Protein AF-J9DY01-F1 (afdb_monomer_lite)

Secondary structure (DSSP, 8-state):
-HHHHHHHHHHHHHHHHHHHHHHHHHHHHHHHHHHHHHHHHHHHHHHHHHHHHHHHHHHHHHHTPPPGGG---PPPS-TTT--HHHHHHHHHHHHHHHHHHHHHHHHHHHHHHHHHHHHHHHHHHHHHHHHHHHHHHHHHHHHHT---TT--S--

Organism: Wuchereria bancrofti (NCBI:txid6293)

Foldseek 3Di:
DVVVVVVVVVVVVVVVVVVVVVVVVVVVVVVVVVVVVVVVVVVVVVVVVVVVVVVVVVVCVVVVHDPVVVLPQDDDPDPVPDDPVNVVVSVVVSVVVVVVVVVVVVVVVVVVVVVVVVVVVVVVVVVVVVVVVVVVVVVVVVVVPPPPPDPPDDD

Radius of gyration: 34.75 Å; chains: 1; bounding box: 62×20×118 Å

Sequence (155 aa):
MSQVLELNAFDRVLRGNQQKVLDISEEIKQLEEEKDRFLHTVDFISQQQAELEALVVDLEKALGLSDWTEMTPIGLPDPGVATHADMQRQAMLQLQLRIDAQLKQADDDITDIIEQVKELQRTAMGLMMRLNRRNRLRRSLDVNWMPCNGLMNKA

InterPro domains:
  IPR026010 Nucleoporin NSP1/NUP62 [PTHR12084] (3-124)

pLDDT: mean 87.15, std 13.93, range [39.53, 98.31]

Structure (mmCIF, N/CA/C/O backbone):
data_AF-J9DY01-F1
#
_entry.id   AF-J9DY01-F1
#
loop_
_atom_site.group_PDB
_atom_site.id
_atom_site.type_symbol
_atom_site.label_atom_id
_atom_site.label_alt_id
_atom_site.label_comp_id
_atom_site.label_asym_id
_atom_site.label_entity_id
_atom_site.label_seq_id
_atom_site.pdbx_PDB_ins_code
_atom_site.Cartn_x
_atom_site.Cartn_y
_atom_site.Cartn_z
_atom_site.occupancy
_atom_site.B_iso_or_equiv
_atom_site.auth_seq_id
_atom_site.auth_comp_id
_atom_site.auth_asym_id
_atom_site.auth_atom_id
_atom_site.pdbx_PDB_model_num
ATOM 1 N N . MET A 1 1 ? -34.610 -2.721 54.683 1.00 58.31 1 MET A N 1
ATOM 2 C CA . MET A 1 1 ? -33.897 -1.548 54.121 1.00 58.31 1 MET A CA 1
ATOM 3 C C . MET A 1 1 ? -32.634 -1.916 53.341 1.00 58.31 1 MET A C 1
ATOM 5 O O . MET A 1 1 ? -32.477 -1.347 52.272 1.00 58.31 1 MET A O 1
ATOM 9 N N . SER A 1 2 ? -31.774 -2.853 53.779 1.00 70.00 2 SER A N 1
ATOM 10 C CA . SER A 1 2 ? -30.526 -3.156 53.032 1.00 70.00 2 SER A CA 1
ATOM 11 C C . SER A 1 2 ? -30.769 -3.757 51.636 1.00 70.00 2 SER A C 1
ATOM 13 O O . SER A 1 2 ? -30.161 -3.317 50.670 1.00 70.00 2 SER A O 1
ATOM 15 N N . GLN A 1 3 ? -31.763 -4.636 51.491 1.00 70.12 3 GLN A N 1
ATOM 16 C CA . GLN A 1 3 ? -32.091 -5.283 50.212 1.00 70.12 3 GLN A CA 1
ATOM 17 C C . GLN A 1 3 ? -32.574 -4.306 49.117 1.00 70.12 3 GLN A C 1
ATOM 19 O O . GLN A 1 3 ? -32.348 -4.529 47.934 1.00 70.12 3 GLN A O 1
ATOM 24 N N . VAL A 1 4 ? -33.195 -3.184 49.503 1.00 79.19 4 VAL A N 1
ATOM 25 C CA . VAL A 1 4 ? -33.637 -2.124 48.572 1.00 79.19 4 VAL A CA 1
ATOM 26 C C . VAL A 1 4 ? -32.453 -1.274 48.096 1.00 79.19 4 VAL A C 1
ATOM 28 O O . VAL A 1 4 ? -32.430 -0.831 46.950 1.00 79.19 4 VAL A O 1
ATOM 31 N N . LEU A 1 5 ? -31.452 -1.067 48.959 1.00 80.38 5 LEU A N 1
ATOM 32 C CA . LEU A 1 5 ? -30.216 -0.364 48.606 1.00 80.38 5 LEU A CA 1
ATOM 33 C C . LEU A 1 5 ? -29.350 -1.204 47.659 1.00 80.38 5 LEU A C 1
ATOM 35 O O . LEU A 1 5 ? -28.819 -0.667 46.691 1.00 80.38 5 LEU A O 1
ATOM 39 N N . GLU A 1 6 ? -29.262 -2.513 47.898 1.00 80.00 6 GLU A N 1
ATOM 40 C CA . GLU A 1 6 ? -28.584 -3.457 47.002 1.00 80.00 6 GLU A CA 1
ATOM 41 C C . GLU A 1 6 ? -29.270 -3.526 45.633 1.00 80.00 6 GLU A C 1
ATOM 43 O O . GLU A 1 6 ? -28.600 -3.406 44.610 1.00 80.00 6 GLU A O 1
ATOM 48 N N . LEU A 1 7 ? -30.606 -3.610 45.597 1.00 86.44 7 LEU A N 1
ATOM 49 C CA . LEU A 1 7 ? -31.373 -3.563 44.348 1.00 86.44 7 LEU A CA 1
ATOM 50 C C . LEU A 1 7 ? -31.105 -2.267 43.563 1.00 86.44 7 LEU A C 1
ATOM 52 O O . LEU A 1 7 ? -30.877 -2.307 42.358 1.00 86.44 7 LEU A O 1
ATOM 56 N N . ASN A 1 8 ? -31.059 -1.117 44.245 1.00 87.56 8 ASN A N 1
ATOM 57 C CA . ASN A 1 8 ? -30.743 0.165 43.608 1.00 87.56 8 ASN A CA 1
ATOM 58 C C . ASN A 1 8 ? -29.303 0.207 43.064 1.00 87.56 8 ASN A C 1
ATOM 60 O O . ASN A 1 8 ? -29.053 0.784 42.005 1.00 87.56 8 ASN A O 1
ATOM 64 N N . ALA A 1 9 ? -28.354 -0.415 43.770 1.00 87.62 9 ALA A N 1
ATOM 65 C CA . ALA A 1 9 ? -26.976 -0.539 43.307 1.00 87.62 9 ALA A CA 1
ATOM 66 C C . ALA A 1 9 ? -26.885 -1.403 42.037 1.00 87.62 9 ALA A C 1
ATOM 68 O O . ALA A 1 9 ? -26.206 -1.008 41.086 1.00 87.62 9 ALA A O 1
ATOM 69 N N . PHE A 1 10 ? -27.616 -2.521 41.979 1.00 92.56 10 PHE A N 1
ATOM 70 C CA . PHE A 1 10 ? -27.712 -3.346 40.772 1.00 92.56 10 PHE A CA 1
ATOM 71 C C . PHE A 1 10 ? -28.344 -2.590 39.603 1.00 92.56 10 PHE A C 1
ATOM 73 O O . PHE A 1 10 ? -27.795 -2.619 38.504 1.00 92.56 10 PHE A O 1
ATOM 80 N N . ASP A 1 11 ? -29.420 -1.839 39.839 1.00 95.06 11 ASP A N 1
ATOM 81 C CA . ASP A 1 11 ? -30.077 -1.018 38.816 1.00 95.06 11 ASP A CA 1
ATOM 82 C C . ASP A 1 11 ? -29.132 0.020 38.195 1.00 95.06 11 ASP A C 1
ATOM 84 O O . ASP A 1 11 ? -29.143 0.235 36.980 1.00 95.06 11 ASP A O 1
ATOM 88 N N . ARG A 1 12 ? -28.282 0.662 39.007 1.00 91.88 12 ARG A N 1
ATOM 89 C CA . ARG A 1 12 ? -27.282 1.622 38.508 1.00 91.88 12 ARG A CA 1
ATOM 90 C C . ARG A 1 12 ? -26.246 0.949 37.615 1.00 91.88 12 ARG A C 1
ATOM 92 O O . ARG A 1 12 ? -25.911 1.489 36.562 1.00 91.88 12 ARG A O 1
ATOM 99 N N . VAL A 1 13 ? -25.753 -0.223 38.017 1.00 95.19 13 VAL A N 1
ATOM 100 C CA . VAL A 1 13 ? -24.796 -1.002 37.217 1.00 95.19 13 VAL A CA 1
ATOM 101 C C . VAL A 1 13 ? -25.447 -1.492 35.926 1.00 95.19 13 VAL A C 1
ATOM 103 O O . VAL A 1 13 ? -24.838 -1.386 34.865 1.00 95.19 13 VAL A O 1
ATOM 106 N N . LEU A 1 14 ? -26.693 -1.966 35.991 1.00 96.12 14 LEU A N 1
ATOM 107 C CA . LEU A 1 14 ? -27.436 -2.449 34.832 1.00 96.12 14 LEU A CA 1
ATOM 108 C C . LEU A 1 14 ? -27.646 -1.338 33.800 1.00 96.12 14 LEU A C 1
ATOM 110 O O . LEU A 1 14 ? -27.337 -1.545 32.631 1.00 96.12 14 LEU A O 1
ATOM 114 N N . ARG A 1 15 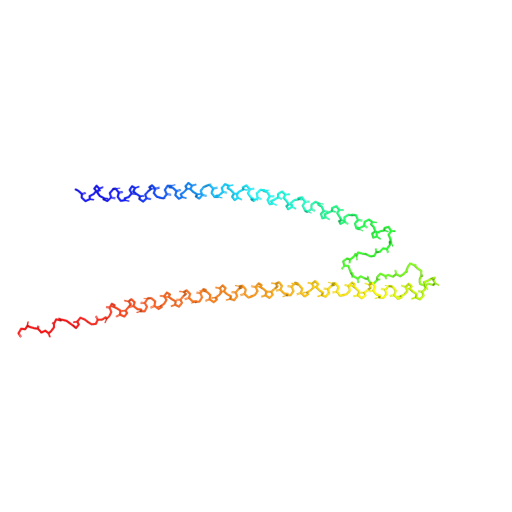? -28.076 -0.142 34.225 1.00 94.12 15 ARG A N 1
ATOM 115 C CA . ARG A 1 15 ? -28.201 1.018 33.323 1.00 94.12 15 ARG A CA 1
ATOM 116 C C . ARG A 1 15 ? -26.859 1.442 32.737 1.00 94.12 15 ARG A C 1
ATOM 118 O O . ARG A 1 15 ? -26.781 1.736 31.550 1.00 94.12 15 ARG A O 1
ATOM 125 N N . GLY A 1 16 ? -25.801 1.448 33.549 1.00 96.19 16 GLY A N 1
ATOM 126 C CA . GLY A 1 16 ? -24.453 1.766 33.075 1.00 96.19 16 GLY A CA 1
ATOM 127 C C . GLY A 1 16 ? -23.952 0.769 32.028 1.00 96.19 16 GLY A C 1
ATOM 128 O O . GLY A 1 16 ? -23.352 1.166 31.034 1.00 96.19 16 GLY A O 1
ATOM 129 N N . ASN A 1 17 ? -24.229 -0.520 32.216 1.00 96.69 17 ASN A N 1
ATOM 130 C CA . ASN A 1 17 ? -23.892 -1.552 31.241 1.00 96.69 17 ASN A CA 1
ATOM 131 C C . ASN A 1 17 ? -24.768 -1.461 29.992 1.00 96.69 17 ASN A C 1
ATOM 133 O O . ASN A 1 17 ? -24.253 -1.621 28.893 1.00 96.69 17 ASN A O 1
ATOM 137 N N . GLN A 1 18 ? -26.058 -1.159 30.143 1.00 97.00 18 GLN A N 1
ATOM 138 C CA . GLN A 1 18 ? -26.960 -0.938 29.017 1.00 97.00 18 GLN A CA 1
ATOM 139 C C . GLN A 1 18 ? -26.461 0.204 28.127 1.00 97.00 18 GLN A C 1
ATOM 141 O O . GLN A 1 18 ? -26.408 0.027 26.916 1.00 97.00 18 GLN A O 1
ATOM 146 N N . GLN A 1 19 ? -26.038 1.330 28.712 1.00 96.38 19 GLN A N 1
ATOM 147 C CA . GLN A 1 19 ? -25.474 2.435 27.935 1.00 96.38 19 GLN A CA 1
ATOM 148 C C . GLN A 1 19 ? -24.214 1.999 27.180 1.00 96.38 19 GLN A C 1
ATOM 150 O O . GLN A 1 19 ? -24.150 2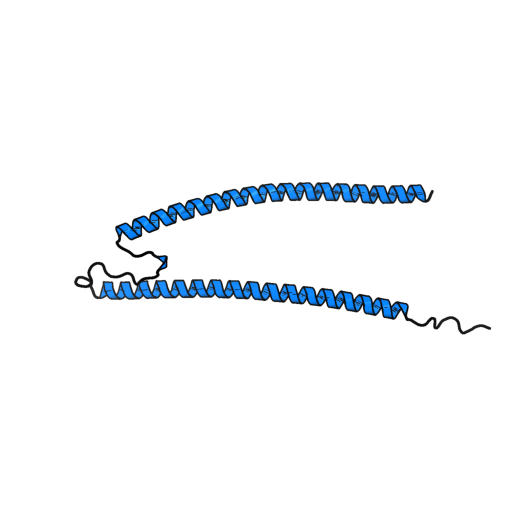.172 25.973 1.00 96.38 19 GLN A O 1
ATOM 155 N N . LYS A 1 20 ? -23.272 1.326 27.852 1.00 97.75 20 LYS A N 1
ATOM 156 C CA . LYS A 1 20 ? -22.057 0.811 27.197 1.00 97.75 20 LYS A CA 1
ATOM 157 C C . LYS A 1 20 ? -22.360 -0.145 26.045 1.00 97.75 20 LYS A C 1
ATOM 159 O O . LYS A 1 20 ? -21.651 -0.136 25.051 1.00 97.75 20 LYS A O 1
ATOM 164 N N . VAL A 1 21 ? -23.382 -0.993 26.180 1.00 97.56 21 VAL A N 1
ATOM 165 C CA . VAL A 1 21 ? -23.802 -1.907 25.105 1.00 97.56 21 VAL A CA 1
ATOM 166 C C . VAL A 1 21 ? -24.340 -1.126 23.907 1.00 97.56 21 VAL A C 1
ATOM 168 O O . VAL A 1 21 ? -24.060 -1.505 22.774 1.00 97.56 21 VAL A O 1
ATOM 171 N N . LEU A 1 22 ? -25.084 -0.043 24.144 1.00 97.44 22 LEU A N 1
ATOM 172 C CA . LEU A 1 22 ? -25.560 0.831 23.072 1.00 97.44 22 LEU A CA 1
ATOM 173 C C . LEU A 1 22 ? -24.398 1.556 22.388 1.00 97.44 22 LEU A C 1
ATOM 175 O O . LEU A 1 22 ? -24.328 1.518 21.164 1.00 97.44 22 LEU A O 1
ATOM 179 N N . ASP A 1 23 ? -23.468 2.117 23.163 1.00 97.69 23 ASP A N 1
ATOM 180 C CA . ASP A 1 23 ? -22.286 2.811 22.639 1.00 97.69 23 ASP A CA 1
ATOM 181 C C . ASP A 1 23 ? -21.442 1.862 21.765 1.00 97.69 23 ASP A C 1
ATOM 183 O O . ASP A 1 23 ? -21.160 2.154 20.606 1.00 97.69 23 ASP A O 1
ATOM 187 N N . ILE A 1 24 ? -21.141 0.656 22.267 1.00 97.94 24 ILE A N 1
ATOM 188 C CA . ILE A 1 24 ? -20.414 -0.379 21.511 1.00 97.94 24 ILE A CA 1
ATOM 189 C C . ILE A 1 24 ? -21.189 -0.791 20.253 1.00 97.94 24 ILE A C 1
ATOM 191 O O . ILE A 1 24 ? -20.592 -1.033 19.208 1.00 97.94 24 ILE A O 1
ATOM 195 N N . SER A 1 25 ? -22.519 -0.887 20.325 1.00 97.50 25 SER A N 1
ATOM 196 C CA . SER A 1 25 ? -23.329 -1.227 19.153 1.00 97.50 25 SER A CA 1
ATOM 197 C C . SER A 1 25 ? -23.274 -0.145 18.074 1.00 97.50 25 SER A C 1
ATOM 199 O O . SER A 1 25 ? -23.435 -0.478 16.901 1.00 97.50 25 SER A O 1
ATOM 201 N N . GLU A 1 26 ? -23.110 1.121 18.444 1.00 97.88 26 GLU A N 1
ATOM 202 C CA . GLU A 1 26 ? -22.944 2.220 17.495 1.00 97.88 26 GLU A CA 1
ATOM 203 C C . GLU A 1 26 ? -21.540 2.212 16.884 1.00 97.88 26 GLU A C 1
ATOM 205 O O . GLU A 1 26 ? -21.414 2.282 15.662 1.00 97.88 26 GLU A O 1
ATOM 210 N N . GLU A 1 27 ? -20.503 2.006 17.701 1.00 98.12 27 GLU A N 1
ATOM 211 C CA . GLU A 1 27 ? -19.123 1.836 17.229 1.00 98.12 27 GLU A CA 1
ATOM 212 C C . GLU A 1 27 ? -18.997 0.664 16.242 1.00 98.12 27 GLU A C 1
ATOM 214 O O . GLU A 1 27 ? -18.361 0.797 15.199 1.00 98.12 27 GLU A O 1
ATOM 219 N N . ILE A 1 28 ? -19.649 -0.473 16.518 1.00 98.19 28 ILE A N 1
ATOM 220 C CA . ILE A 1 28 ? -19.651 -1.630 15.609 1.00 98.19 28 ILE A CA 1
ATOM 221 C C . ILE A 1 28 ? -20.260 -1.265 14.255 1.00 98.19 28 ILE A C 1
ATOM 223 O O . ILE A 1 28 ? -19.681 -1.608 13.230 1.00 98.19 28 ILE A O 1
ATOM 227 N N . LYS A 1 29 ? -21.385 -0.542 14.230 1.00 97.88 29 LYS A N 1
ATOM 228 C CA . LYS A 1 29 ? -22.011 -0.123 12.966 1.00 97.88 29 LYS A CA 1
ATOM 229 C C . LYS A 1 29 ? -21.092 0.788 12.157 1.00 97.88 29 LYS A C 1
ATOM 231 O O . LYS A 1 29 ? -20.949 0.595 10.955 1.00 97.88 29 LYS A O 1
ATOM 236 N N . GLN A 1 30 ? -20.433 1.741 12.815 1.00 97.94 30 GLN A N 1
ATOM 237 C CA . GLN A 1 30 ? -19.470 2.628 12.157 1.00 97.94 30 GLN A CA 1
ATOM 238 C C . GLN A 1 30 ? -18.289 1.838 11.574 1.00 97.94 30 GLN A C 1
ATOM 240 O O . GLN A 1 30 ? -17.891 2.071 10.433 1.00 97.94 30 GLN A O 1
ATOM 245 N N . LEU A 1 31 ? -17.771 0.858 12.323 1.00 98.31 31 LEU A N 1
ATOM 246 C CA . LEU A 1 31 ? -16.702 -0.027 11.858 1.00 98.31 31 LEU A CA 1
ATOM 247 C C . LEU A 1 31 ? -17.145 -0.929 10.698 1.00 98.31 31 LEU A C 1
ATOM 249 O O . LEU A 1 31 ? -16.352 -1.192 9.797 1.00 98.31 31 LEU A O 1
ATOM 253 N N . GLU A 1 32 ? -18.391 -1.402 10.692 1.00 98.12 32 GLU A N 1
ATOM 254 C CA . GLU A 1 32 ? -18.950 -2.181 9.583 1.00 98.12 32 GLU A CA 1
ATOM 255 C C . GLU A 1 32 ? -19.031 -1.346 8.301 1.00 98.12 32 GLU A C 1
ATOM 257 O O . GLU A 1 32 ? -18.567 -1.797 7.251 1.00 98.12 32 GLU A O 1
ATOM 262 N N . GLU A 1 33 ? -19.525 -0.110 8.398 1.00 98.06 33 GLU A N 1
ATOM 263 C CA . GLU A 1 33 ? -19.564 0.832 7.277 1.00 98.06 33 GLU A CA 1
ATOM 264 C C . GLU A 1 33 ? -18.156 1.163 6.763 1.00 98.06 33 GLU A C 1
ATOM 266 O O . GLU A 1 33 ? -17.923 1.220 5.556 1.00 98.06 33 GLU A O 1
ATOM 271 N N . GLU A 1 34 ? -17.192 1.375 7.661 1.00 98.06 34 GLU A N 1
ATOM 272 C CA . GLU A 1 34 ? -15.784 1.580 7.306 1.00 98.06 34 GLU A CA 1
ATOM 273 C C . GLU A 1 34 ? -15.186 0.382 6.582 1.00 98.06 34 GLU A C 1
ATOM 275 O O . GLU A 1 34 ? -14.552 0.539 5.536 1.00 98.06 34 GLU A O 1
ATOM 280 N N . LYS A 1 35 ? -15.422 -0.820 7.107 1.00 97.62 35 LYS A N 1
ATOM 281 C CA . LYS A 1 35 ? -14.968 -2.070 6.505 1.00 97.62 35 LYS A CA 1
ATOM 282 C C . LYS A 1 35 ? -15.542 -2.231 5.096 1.00 97.62 35 LYS A C 1
ATOM 284 O O . LYS A 1 35 ? -14.788 -2.562 4.187 1.00 97.62 35 LYS A O 1
ATOM 289 N N . ASP A 1 36 ? -16.828 -1.953 4.886 1.00 98.00 36 ASP A N 1
ATOM 290 C CA . ASP A 1 36 ? -17.444 -2.023 3.553 1.00 98.00 36 ASP A CA 1
ATOM 291 C C . ASP A 1 36 ? -16.834 -0.991 2.584 1.00 98.00 36 ASP A C 1
ATOM 293 O O . ASP A 1 36 ? -16.524 -1.322 1.438 1.00 98.00 36 ASP A O 1
ATOM 297 N N . ARG A 1 37 ? -16.550 0.237 3.047 1.00 97.94 37 ARG A N 1
ATOM 298 C CA . ARG A 1 37 ? -15.824 1.238 2.238 1.00 97.94 37 ARG A CA 1
ATOM 299 C C . ARG A 1 37 ? -14.419 0.778 1.857 1.00 97.94 37 ARG A C 1
ATOM 301 O O . ARG A 1 37 ? -13.995 0.992 0.718 1.00 97.94 37 ARG A O 1
ATOM 308 N N . PHE A 1 38 ? -13.689 0.162 2.786 1.00 98.19 38 PHE A N 1
ATOM 309 C CA . PHE A 1 38 ? -12.364 -0.378 2.496 1.00 98.19 38 PHE A CA 1
ATOM 310 C C . PHE A 1 38 ? -12.428 -1.527 1.495 1.00 98.19 38 PHE A C 1
ATOM 312 O O . PHE A 1 38 ? -11.631 -1.523 0.563 1.00 98.19 38 PHE A O 1
ATOM 319 N N . LEU A 1 39 ? -13.392 -2.445 1.622 1.00 97.88 39 LEU A N 1
ATOM 320 C CA . LEU A 1 39 ? -13.580 -3.532 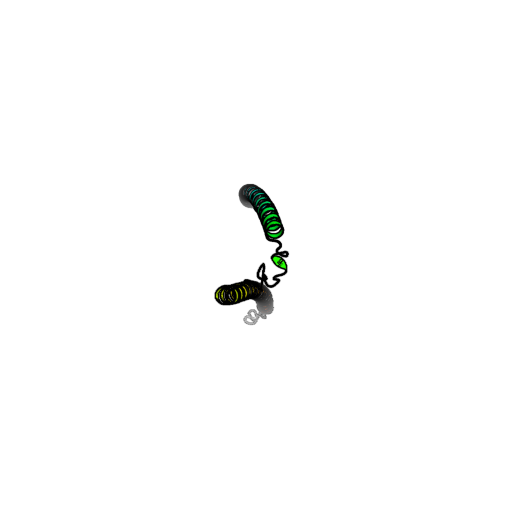0.654 1.00 97.88 39 LEU A CA 1
ATOM 321 C C . LEU A 1 39 ? -13.781 -2.989 -0.764 1.00 97.88 39 LEU A C 1
ATOM 323 O O . LEU A 1 39 ? -13.043 -3.365 -1.668 1.00 97.88 39 LEU A O 1
ATOM 327 N N . HIS A 1 40 ? -14.680 -2.018 -0.940 1.00 97.50 40 HIS A N 1
ATOM 328 C CA . HIS A 1 40 ? -14.890 -1.393 -2.247 1.00 97.50 40 HIS A CA 1
ATOM 329 C C . HIS A 1 40 ? -13.643 -0.688 -2.790 1.00 97.50 40 HIS A C 1
ATOM 331 O O . HIS A 1 40 ? -13.374 -0.738 -3.989 1.00 97.50 40 HIS A O 1
ATOM 337 N N . THR A 1 41 ? -12.878 -0.028 -1.920 1.00 97.75 41 THR A N 1
ATOM 338 C CA . THR A 1 41 ? -11.638 0.649 -2.325 1.00 97.75 41 THR A CA 1
ATOM 339 C C . THR A 1 41 ? -10.579 -0.359 -2.770 1.00 97.75 41 THR A C 1
ATOM 341 O O . THR A 1 41 ? -9.916 -0.138 -3.779 1.00 97.75 41 THR A O 1
ATOM 344 N N . VAL A 1 42 ? -10.430 -1.467 -2.041 1.00 98.12 42 VAL A N 1
ATOM 345 C CA . VAL A 1 42 ? -9.500 -2.545 -2.393 1.00 98.12 42 VAL A CA 1
ATOM 346 C C . VAL A 1 42 ? -9.898 -3.174 -3.725 1.00 98.12 42 VAL A C 1
ATOM 348 O O . VAL A 1 42 ? -9.049 -3.255 -4.606 1.00 98.12 42 VAL A O 1
ATOM 351 N N . ASP A 1 43 ? -11.175 -3.516 -3.915 1.00 98.12 43 ASP A N 1
ATOM 352 C CA . ASP A 1 43 ? -11.673 -4.089 -5.174 1.00 98.12 43 ASP A CA 1
ATOM 353 C C . ASP A 1 43 ? -11.386 -3.164 -6.366 1.00 98.12 43 ASP A C 1
ATOM 355 O O . ASP A 1 43 ? -10.914 -3.604 -7.416 1.00 98.12 43 ASP A O 1
ATOM 359 N N . PHE A 1 44 ? -11.615 -1.860 -6.188 1.00 97.94 44 PHE A N 1
ATOM 360 C CA . PHE A 1 44 ? -11.333 -0.854 -7.206 1.00 97.94 44 PHE A CA 1
ATOM 361 C C . PHE A 1 44 ? -9.839 -0.771 -7.546 1.00 97.94 44 PHE A C 1
ATOM 363 O O . PHE A 1 44 ? -9.475 -0.782 -8.722 1.00 97.94 44 PHE A O 1
ATOM 370 N N . ILE A 1 45 ? -8.964 -0.721 -6.536 1.00 98.25 45 ILE A N 1
ATOM 371 C CA . ILE A 1 45 ? -7.509 -0.687 -6.745 1.00 98.25 45 ILE A CA 1
ATOM 372 C C . ILE A 1 45 ? -7.036 -1.971 -7.433 1.00 98.25 45 ILE A C 1
ATOM 374 O O . ILE A 1 45 ? -6.239 -1.898 -8.366 1.00 98.25 45 ILE A O 1
ATOM 378 N N . SER A 1 46 ? -7.540 -3.137 -7.026 1.00 97.69 46 SER A N 1
ATOM 379 C CA . SER A 1 46 ? -7.199 -4.417 -7.651 1.00 97.69 46 SER A CA 1
ATOM 380 C C . SER A 1 46 ? -7.613 -4.468 -9.120 1.00 97.69 46 SER A C 1
ATOM 382 O O . SER A 1 46 ? -6.839 -4.935 -9.954 1.00 97.69 46 SER A O 1
ATOM 384 N N . GLN A 1 47 ? -8.791 -3.940 -9.465 1.00 98.25 47 GLN A N 1
ATOM 385 C CA . GLN A 1 47 ? -9.206 -3.832 -10.862 1.00 98.25 47 GLN A CA 1
ATOM 386 C C . GLN A 1 47 ? -8.269 -2.907 -11.656 1.00 98.25 47 GLN A C 1
ATOM 388 O O . GLN A 1 47 ? -7.820 -3.279 -12.739 1.00 98.25 47 GLN A O 1
ATOM 393 N N . GLN A 1 48 ? -7.922 -1.737 -11.111 1.00 98.25 48 GLN A N 1
ATOM 394 C CA . GLN A 1 48 ? -6.986 -0.817 -11.767 1.00 98.25 48 GLN A CA 1
ATOM 395 C C . GLN A 1 48 ? -5.599 -1.436 -11.968 1.00 98.25 48 GLN A C 1
ATOM 397 O O . GLN A 1 48 ? -4.978 -1.220 -13.006 1.00 98.25 48 GLN A O 1
ATOM 402 N N . GLN A 1 49 ? -5.111 -2.211 -10.997 1.00 97.44 49 GLN A N 1
ATOM 403 C CA . GLN A 1 49 ? -3.843 -2.932 -11.116 1.00 97.44 49 GLN A CA 1
ATOM 404 C C . GLN A 1 49 ? -3.885 -3.951 -12.256 1.00 97.44 49 GLN A C 1
ATOM 406 O O . GLN A 1 49 ? -2.970 -3.962 -13.074 1.00 97.44 49 GLN A O 1
ATOM 411 N N . ALA A 1 50 ? -4.961 -4.735 -12.365 1.00 97.25 50 ALA A N 1
ATOM 412 C CA . ALA A 1 50 ? -5.124 -5.707 -13.445 1.00 97.25 50 ALA A CA 1
ATOM 413 C C . ALA A 1 50 ? -5.202 -5.042 -14.831 1.00 97.25 50 ALA A C 1
ATOM 415 O O . ALA A 1 50 ? -4.618 -5.532 -15.797 1.00 97.25 50 ALA A O 1
ATOM 416 N N . GLU A 1 51 ? -5.898 -3.906 -14.939 1.00 97.81 51 GLU A N 1
ATOM 417 C CA . GLU A 1 51 ? -5.970 -3.131 -16.183 1.00 97.81 51 GLU A CA 1
ATOM 418 C C . GLU A 1 51 ? -4.600 -2.554 -16.576 1.00 97.81 51 GLU A C 1
ATOM 420 O O . GLU A 1 51 ? -4.206 -2.636 -17.740 1.00 97.81 51 GLU A O 1
ATOM 425 N N . LEU A 1 52 ? -3.845 -2.010 -15.614 1.00 97.06 52 LEU A N 1
ATOM 426 C CA . LEU A 1 52 ? -2.489 -1.508 -15.850 1.00 97.06 52 LEU A CA 1
ATOM 427 C C . LEU A 1 52 ? -1.522 -2.628 -16.242 1.00 97.06 52 LEU A C 1
ATOM 429 O O . LEU A 1 52 ? -0.730 -2.443 -17.162 1.00 97.06 52 LEU A O 1
ATOM 433 N N . GLU A 1 53 ? -1.598 -3.783 -15.587 1.00 95.31 53 GLU A N 1
ATOM 434 C CA . GLU A 1 53 ? -0.772 -4.948 -15.907 1.00 95.31 53 GLU A CA 1
ATOM 435 C C . GLU A 1 53 ? -1.042 -5.446 -17.331 1.00 95.31 53 GLU A C 1
ATOM 437 O O . GLU A 1 53 ? -0.103 -5.657 -18.096 1.00 95.31 53 GLU A O 1
ATOM 442 N N . ALA A 1 54 ? -2.313 -5.530 -17.739 1.00 96.00 54 ALA A N 1
ATOM 443 C CA . ALA A 1 54 ? -2.674 -5.888 -19.108 1.00 96.00 54 ALA A CA 1
ATOM 444 C C . ALA A 1 54 ? -2.083 -4.909 -20.141 1.00 96.00 54 ALA A C 1
ATOM 446 O O . ALA A 1 54 ? -1.522 -5.338 -21.150 1.00 96.00 54 ALA A O 1
ATOM 447 N N . LEU A 1 55 ? -2.150 -3.600 -19.869 1.00 96.31 55 LEU A N 1
ATOM 448 C CA . LEU A 1 55 ? -1.559 -2.578 -20.737 1.00 96.31 55 LEU A CA 1
ATOM 449 C C . LEU A 1 55 ? -0.030 -2.686 -20.814 1.00 96.31 55 LEU A C 1
ATOM 451 O O . LEU A 1 55 ? 0.533 -2.530 -21.898 1.00 96.31 55 LEU A O 1
ATOM 455 N N . VAL A 1 56 ? 0.645 -2.951 -19.692 1.00 93.88 56 VAL A N 1
ATOM 456 C CA . VAL A 1 56 ? 2.103 -3.153 -19.663 1.00 93.88 56 VAL A CA 1
ATOM 457 C C . VAL A 1 56 ? 2.486 -4.363 -20.512 1.00 93.88 56 VAL A C 1
ATOM 459 O O . VAL A 1 56 ? 3.332 -4.229 -21.393 1.00 93.88 56 VAL A O 1
ATOM 462 N N . VAL A 1 57 ? 1.799 -5.494 -20.339 1.00 94.19 57 VAL A N 1
ATOM 463 C CA . VAL A 1 57 ? 2.037 -6.719 -21.119 1.00 94.19 57 VAL A CA 1
ATOM 464 C C . VAL A 1 57 ? 1.845 -6.487 -22.623 1.00 94.19 57 VAL A C 1
ATOM 466 O O . VAL A 1 57 ? 2.603 -7.009 -23.446 1.00 94.19 57 VAL A O 1
ATOM 469 N N . ASP A 1 58 ? 0.844 -5.700 -23.017 1.00 95.12 58 ASP A N 1
ATOM 470 C CA . ASP A 1 58 ? 0.625 -5.362 -24.425 1.00 95.12 58 ASP A CA 1
ATOM 471 C C . ASP A 1 58 ? 1.748 -4.475 -24.991 1.00 95.12 58 ASP A C 1
ATOM 473 O O . ASP A 1 58 ? 2.194 -4.689 -26.124 1.00 95.12 58 ASP A O 1
ATOM 477 N N . LEU A 1 59 ? 2.256 -3.521 -24.203 1.00 92.44 59 LEU A N 1
ATOM 478 C CA . LEU A 1 59 ? 3.395 -2.679 -24.584 1.00 92.44 59 LEU A CA 1
ATOM 479 C C . LEU A 1 59 ? 4.693 -3.483 -24.703 1.00 92.44 59 LEU A C 1
ATOM 481 O O . LEU A 1 59 ? 5.445 -3.285 -25.658 1.00 92.44 59 LEU A O 1
ATOM 485 N N . GLU A 1 60 ? 4.946 -4.410 -23.781 1.00 90.31 60 GLU A N 1
ATOM 486 C CA . GLU A 1 60 ? 6.106 -5.304 -23.825 1.00 90.31 60 GLU A CA 1
ATOM 487 C C . GLU A 1 60 ? 6.116 -6.133 -25.104 1.00 90.31 60 GLU A C 1
ATOM 489 O O . GLU A 1 60 ? 7.116 -6.155 -25.823 1.00 90.31 60 GLU A O 1
ATOM 494 N N . LYS A 1 61 ? 4.973 -6.736 -25.454 1.00 90.25 61 LYS A N 1
ATOM 495 C CA . LYS A 1 61 ? 4.818 -7.492 -26.704 1.00 90.25 61 LYS A CA 1
ATOM 496 C C . LYS A 1 61 ? 5.026 -6.614 -27.932 1.00 90.25 61 LYS A C 1
ATOM 498 O O . LYS A 1 61 ? 5.705 -7.036 -28.866 1.00 90.25 61 LYS A O 1
ATOM 503 N N . ALA A 1 62 ? 4.460 -5.406 -27.944 1.00 91.06 62 ALA A N 1
ATOM 504 C CA . ALA A 1 62 ? 4.601 -4.475 -29.062 1.00 91.06 62 ALA A CA 1
ATOM 505 C C . ALA A 1 62 ? 6.057 -4.027 -29.276 1.00 91.06 62 ALA A C 1
ATOM 507 O O . ALA A 1 62 ? 6.463 -3.776 -30.411 1.00 91.06 62 ALA A O 1
ATOM 508 N N . LEU A 1 63 ? 6.840 -3.945 -28.197 1.00 85.88 63 LEU A N 1
ATOM 509 C CA . LEU A 1 63 ? 8.247 -3.539 -28.210 1.00 85.88 63 LEU A CA 1
ATOM 510 C C . LEU A 1 63 ? 9.232 -4.721 -28.251 1.00 85.88 63 LEU A C 1
ATOM 512 O O . LEU A 1 63 ? 10.435 -4.494 -28.365 1.00 85.88 63 LEU A O 1
ATOM 516 N N . GLY A 1 64 ? 8.748 -5.966 -28.180 1.00 85.44 64 GLY A N 1
ATOM 517 C CA . GLY A 1 64 ? 9.588 -7.167 -28.140 1.00 85.44 64 GLY A CA 1
ATOM 518 C C . GLY A 1 64 ? 10.441 -7.278 -26.872 1.00 85.44 64 GLY A C 1
ATOM 519 O O . GLY A 1 64 ? 11.543 -7.823 -26.925 1.00 85.44 64 GLY A O 1
ATOM 520 N N . LEU A 1 65 ? 9.962 -6.725 -25.756 1.00 83.88 65 LEU A N 1
ATOM 521 C CA . LEU A 1 65 ? 10.632 -6.771 -24.458 1.00 83.88 65 LEU A CA 1
ATOM 522 C C . LEU A 1 65 ? 10.270 -8.060 -23.704 1.00 83.88 65 LEU A C 1
ATOM 524 O O . LEU A 1 65 ? 9.226 -8.664 -23.955 1.00 83.88 65 LEU A O 1
ATOM 528 N N . SER A 1 66 ? 11.147 -8.488 -22.792 1.00 83.06 66 SER A N 1
ATOM 529 C CA . SER A 1 66 ? 10.793 -9.503 -21.793 1.00 83.06 66 SER A CA 1
ATOM 530 C C . SER A 1 66 ? 9.866 -8.901 -20.738 1.00 83.06 66 SER A C 1
ATOM 532 O O . SER A 1 66 ? 9.741 -7.680 -20.654 1.00 83.06 66 SER A O 1
ATOM 534 N N . ASP A 1 67 ? 9.302 -9.761 -19.893 1.00 82.75 67 ASP A N 1
ATOM 535 C CA . ASP A 1 67 ? 8.574 -9.344 -18.695 1.00 82.75 67 ASP A CA 1
ATOM 536 C C . ASP A 1 67 ? 9.446 -8.393 -17.854 1.00 82.75 67 ASP A C 1
ATOM 538 O O . ASP A 1 67 ? 10.617 -8.678 -17.558 1.00 82.75 67 ASP A O 1
ATOM 542 N N . TRP A 1 68 ? 8.888 -7.233 -17.510 1.00 76.81 68 TRP A N 1
ATOM 543 C CA . TRP A 1 68 ? 9.543 -6.191 -16.728 1.00 76.81 68 TRP A CA 1
ATOM 544 C C . TRP A 1 68 ? 10.003 -6.675 -15.347 1.00 76.81 68 TRP A C 1
ATOM 546 O O . TRP A 1 68 ? 10.962 -6.124 -14.798 1.00 76.81 68 TRP A O 1
ATOM 556 N N . THR A 1 69 ? 9.369 -7.709 -14.788 1.00 79.62 69 THR A N 1
ATOM 557 C CA . THR A 1 69 ? 9.724 -8.277 -13.479 1.00 79.62 69 THR A CA 1
ATOM 558 C C . THR A 1 69 ? 11.034 -9.064 -13.496 1.00 79.62 69 THR A C 1
ATOM 560 O O . THR A 1 69 ? 11.711 -9.161 -12.471 1.00 79.62 69 THR A O 1
ATOM 563 N N . GLU A 1 70 ? 11.454 -9.572 -14.656 1.00 80.12 70 GLU A N 1
ATOM 564 C CA . GLU A 1 70 ? 12.683 -10.361 -14.794 1.00 80.12 70 GLU A CA 1
ATOM 565 C C . GLU A 1 70 ? 13.955 -9.498 -14.735 1.00 80.12 70 GLU A C 1
ATOM 567 O O . GLU A 1 70 ? 15.065 -10.029 -14.651 1.00 80.12 70 GLU A O 1
ATOM 572 N N . MET A 1 71 ? 13.812 -8.164 -14.771 1.00 73.38 71 MET A N 1
ATOM 573 C CA . MET A 1 71 ? 14.915 -7.192 -14.732 1.00 73.38 71 MET A CA 1
ATOM 574 C C . MET A 1 71 ? 16.016 -7.511 -15.756 1.00 73.38 71 MET A C 1
ATOM 576 O O . MET A 1 71 ? 17.208 -7.265 -15.519 1.00 73.38 71 MET A O 1
ATOM 580 N N . THR A 1 72 ? 15.632 -8.077 -16.906 1.00 78.81 72 THR A N 1
ATOM 581 C CA . THR A 1 72 ? 16.599 -8.390 -17.953 1.00 78.81 72 THR A CA 1
ATOM 582 C C . THR A 1 72 ? 17.150 -7.088 -18.543 1.00 78.81 72 THR A C 1
ATOM 584 O O . THR A 1 72 ? 16.435 -6.085 -18.661 1.00 78.81 72 THR A O 1
ATOM 587 N N . PRO A 1 73 ? 18.447 -7.037 -18.893 1.00 72.88 73 PRO A N 1
ATOM 588 C CA . PRO A 1 73 ? 19.008 -5.850 -19.515 1.00 72.88 73 PRO A CA 1
ATOM 589 C C . PRO A 1 73 ? 18.297 -5.554 -20.842 1.00 72.88 73 PRO A C 1
ATOM 591 O O . PRO A 1 73 ? 18.431 -6.317 -21.796 1.00 72.88 73 PRO A O 1
ATOM 594 N N . ILE A 1 74 ? 17.597 -4.418 -20.922 1.00 74.56 74 ILE A N 1
ATOM 595 C CA . ILE A 1 74 ? 16.974 -3.959 -22.170 1.00 74.56 74 ILE A CA 1
ATOM 596 C C . ILE A 1 74 ? 18.076 -3.779 -23.216 1.00 74.56 74 ILE A C 1
ATOM 598 O O . ILE A 1 74 ? 18.988 -2.965 -23.029 1.00 74.56 74 ILE A O 1
ATOM 602 N N . GLY A 1 75 ? 18.013 -4.576 -24.283 1.00 72.06 75 GLY A N 1
ATOM 603 C CA . GLY A 1 75 ? 18.928 -4.525 -25.419 1.00 72.06 75 GLY A CA 1
ATOM 604 C C . GLY A 1 75 ? 18.584 -3.401 -26.398 1.00 72.06 75 GLY A C 1
ATOM 605 O O . GLY A 1 75 ? 17.463 -2.899 -26.428 1.00 72.06 75 GLY A O 1
ATOM 606 N N . LEU A 1 76 ? 19.558 -3.005 -27.219 1.00 72.94 76 LEU A N 1
ATOM 607 C CA . LEU A 1 76 ? 19.304 -2.113 -28.352 1.00 72.94 76 LEU A CA 1
ATOM 608 C C . LEU A 1 76 ? 18.640 -2.908 -29.493 1.00 72.94 76 LEU A C 1
ATOM 610 O O . LEU A 1 76 ? 19.078 -4.031 -29.748 1.00 72.94 76 LEU A O 1
ATOM 614 N N . PRO A 1 77 ? 17.649 -2.339 -30.209 1.00 69.31 77 PRO A N 1
ATOM 615 C CA . PRO A 1 77 ? 16.953 -3.027 -31.302 1.00 69.31 77 PRO A CA 1
ATOM 616 C C . PRO A 1 77 ? 17.883 -3.511 -32.425 1.00 69.31 77 PRO A C 1
ATOM 618 O O . PRO A 1 77 ? 17.668 -4.585 -32.976 1.00 69.31 77 PRO A O 1
ATOM 621 N N . ASP A 1 78 ? 18.931 -2.737 -32.738 1.00 75.25 78 ASP A N 1
ATOM 622 C CA . ASP A 1 78 ? 20.015 -3.130 -33.644 1.00 75.25 78 ASP A CA 1
ATOM 623 C C . ASP A 1 78 ? 21.368 -2.590 -33.129 1.00 75.25 78 ASP A C 1
ATOM 625 O O . ASP A 1 78 ? 21.682 -1.405 -33.302 1.00 75.25 78 ASP A O 1
ATOM 629 N N . PRO A 1 79 ? 22.195 -3.436 -32.486 1.00 68.38 79 PRO A N 1
ATOM 630 C CA . PRO A 1 79 ? 23.515 -3.040 -31.999 1.00 68.38 79 PRO A CA 1
ATOM 631 C C . PRO A 1 79 ? 24.468 -2.567 -33.106 1.00 68.38 79 PRO A C 1
ATOM 633 O O . PRO A 1 79 ? 25.412 -1.838 -32.810 1.00 68.38 79 PRO A O 1
ATOM 636 N N . GLY A 1 80 ? 24.244 -2.968 -34.364 1.00 75.88 80 GLY A N 1
ATOM 637 C CA . GLY A 1 80 ? 25.077 -2.589 -35.507 1.00 75.88 80 GLY A CA 1
ATOM 638 C C . GLY A 1 80 ? 24.848 -1.155 -35.992 1.00 75.88 80 GLY A C 1
ATOM 639 O O . GLY A 1 80 ? 25.713 -0.592 -36.661 1.00 75.88 80 GLY A O 1
ATOM 640 N N . VAL A 1 81 ? 23.711 -0.555 -35.630 1.00 79.75 81 VAL A N 1
ATOM 641 C CA . VAL A 1 81 ? 23.313 0.813 -36.016 1.00 79.75 81 VAL A CA 1
ATOM 642 C C . VAL A 1 81 ? 23.318 1.762 -34.808 1.00 79.75 81 VAL A C 1
ATOM 644 O O . VAL A 1 81 ? 23.164 2.975 -34.953 1.00 79.75 81 VAL A O 1
ATOM 647 N N . ALA A 1 82 ? 23.540 1.230 -33.605 1.00 85.31 82 ALA A N 1
ATOM 648 C CA . ALA A 1 82 ? 23.589 2.003 -32.375 1.00 85.31 82 ALA A CA 1
ATOM 649 C C . ALA A 1 82 ? 24.768 2.984 -32.352 1.00 85.31 82 ALA A C 1
ATOM 651 O O . ALA A 1 82 ? 25.925 2.622 -32.577 1.00 85.31 82 ALA A O 1
ATOM 652 N N . THR A 1 83 ? 24.484 4.240 -32.010 1.00 88.62 83 THR A N 1
ATOM 653 C CA . THR A 1 83 ? 25.536 5.236 -31.811 1.00 88.62 83 THR A CA 1
ATOM 654 C C . THR A 1 83 ? 26.187 5.075 -30.435 1.00 88.62 83 THR A C 1
ATOM 656 O O . THR A 1 83 ? 25.624 4.488 -29.509 1.00 88.62 83 THR A O 1
ATOM 659 N N . HIS A 1 84 ? 27.369 5.670 -30.252 1.00 87.56 84 HIS A N 1
ATOM 660 C CA . HIS A 1 84 ? 28.013 5.730 -28.936 1.00 87.56 84 HIS A CA 1
ATOM 661 C C . HIS A 1 84 ? 27.115 6.388 -27.870 1.00 87.56 84 HIS A C 1
ATOM 663 O O . HIS A 1 84 ? 27.106 5.963 -26.715 1.00 87.56 84 HIS A O 1
ATOM 669 N N . ALA A 1 85 ? 26.325 7.393 -28.263 1.00 89.44 85 ALA A N 1
ATOM 670 C CA . ALA A 1 85 ? 25.372 8.048 -27.372 1.00 89.44 85 ALA A CA 1
ATOM 671 C C . ALA A 1 85 ? 24.242 7.098 -26.935 1.00 89.44 85 ALA A C 1
ATOM 673 O O . ALA A 1 85 ? 23.808 7.162 -25.786 1.00 89.44 85 ALA A O 1
ATOM 674 N N . ASP A 1 86 ? 23.796 6.192 -27.810 1.00 87.75 86 ASP A N 1
ATOM 675 C CA . ASP A 1 86 ? 22.755 5.210 -27.481 1.00 87.75 86 ASP A CA 1
ATOM 676 C C . ASP A 1 86 ? 23.264 4.163 -26.488 1.00 87.75 86 ASP A C 1
ATOM 678 O O . ASP A 1 86 ? 22.573 3.853 -25.518 1.00 87.75 86 ASP A O 1
ATOM 682 N N . MET A 1 87 ? 24.507 3.703 -26.657 1.00 86.69 87 MET A N 1
ATOM 683 C CA . MET A 1 87 ? 25.163 2.805 -25.700 1.00 86.69 87 MET A CA 1
ATOM 684 C C . MET A 1 87 ? 25.332 3.452 -24.318 1.00 86.69 87 MET A C 1
ATOM 686 O O . MET A 1 87 ? 25.046 2.827 -23.297 1.00 86.69 87 MET A O 1
ATOM 690 N N . GLN A 1 88 ? 25.762 4.719 -24.265 1.00 89.62 88 GLN A N 1
ATOM 691 C CA . GLN A 1 88 ? 25.870 5.453 -22.999 1.00 89.62 88 GLN A CA 1
ATOM 692 C C . GLN A 1 88 ? 24.504 5.636 -22.330 1.00 89.62 88 GLN A C 1
ATOM 694 O O . GLN A 1 88 ? 24.375 5.432 -21.122 1.00 89.62 88 GLN A O 1
ATOM 699 N N . ARG A 1 89 ? 23.472 5.983 -23.111 1.00 89.81 89 ARG A N 1
ATOM 700 C CA . ARG A 1 89 ? 22.103 6.127 -22.603 1.00 89.81 89 ARG A CA 1
ATOM 701 C C . ARG A 1 89 ? 21.587 4.807 -22.030 1.00 89.81 89 ARG A C 1
ATOM 703 O O . ARG A 1 89 ? 21.046 4.809 -20.929 1.00 89.81 89 ARG A O 1
ATOM 710 N N . GLN A 1 90 ? 21.798 3.691 -22.728 1.00 86.94 90 GLN A N 1
ATOM 711 C CA . GLN A 1 90 ? 21.418 2.358 -22.256 1.00 86.94 90 GLN A CA 1
ATOM 712 C C . GLN A 1 90 ? 22.105 2.015 -20.927 1.00 86.94 90 GLN A C 1
ATOM 714 O O . GLN A 1 90 ? 21.436 1.594 -19.985 1.00 86.94 90 GLN A O 1
ATOM 719 N N . ALA A 1 91 ? 23.418 2.242 -20.819 1.00 88.31 91 ALA A N 1
ATOM 720 C CA . ALA A 1 91 ? 24.160 1.990 -19.586 1.00 88.31 91 ALA A CA 1
ATOM 721 C C . ALA A 1 91 ? 23.639 2.838 -18.413 1.00 88.31 91 ALA A C 1
ATOM 723 O O . ALA A 1 91 ? 23.507 2.337 -17.296 1.00 88.31 91 ALA A O 1
ATOM 724 N N . MET A 1 92 ? 23.298 4.106 -18.668 1.00 92.31 92 MET A N 1
ATOM 725 C CA . MET A 1 92 ? 22.744 4.990 -17.643 1.00 92.31 92 MET A CA 1
ATOM 726 C C . MET A 1 92 ? 21.352 4.543 -17.181 1.00 92.31 92 MET A C 1
ATOM 728 O O . MET A 1 92 ? 21.103 4.495 -15.979 1.00 92.31 92 MET A O 1
ATOM 732 N N . LEU A 1 93 ? 20.471 4.150 -18.106 1.00 89.56 93 LEU A N 1
ATOM 733 C CA . LEU A 1 93 ? 19.141 3.629 -17.770 1.00 89.56 93 LEU A CA 1
ATOM 734 C C . LEU A 1 93 ? 19.226 2.315 -16.978 1.00 89.56 93 LEU A C 1
ATOM 736 O O . LEU A 1 93 ? 18.513 2.141 -15.994 1.00 89.56 93 LEU A O 1
ATOM 740 N N . GLN A 1 94 ? 20.144 1.415 -17.341 1.00 88.00 94 GLN A N 1
ATOM 741 C CA . GLN A 1 94 ? 20.380 0.181 -16.582 1.00 88.00 94 GLN A CA 1
ATOM 742 C C . GLN A 1 94 ? 20.908 0.454 -15.170 1.00 88.00 94 GLN A C 1
ATOM 744 O O . GLN A 1 94 ? 20.513 -0.224 -14.222 1.00 88.00 94 GLN A O 1
ATOM 749 N N . LEU A 1 95 ? 21.793 1.441 -15.009 1.00 91.44 95 LEU A N 1
ATOM 750 C CA . LEU A 1 95 ? 22.255 1.860 -13.689 1.00 91.44 95 LEU A CA 1
ATOM 751 C C . LEU A 1 95 ? 21.100 2.423 -12.853 1.00 91.44 95 LEU A C 1
ATOM 753 O O . LEU A 1 95 ? 20.983 2.071 -11.683 1.00 91.44 95 LEU A O 1
ATOM 757 N N . GLN A 1 96 ? 20.239 3.246 -13.453 1.00 92.06 96 GLN A N 1
ATOM 758 C CA . GLN A 1 96 ? 19.073 3.805 -12.775 1.00 92.06 96 GLN A CA 1
ATOM 759 C C . GLN A 1 96 ? 18.130 2.703 -12.272 1.00 92.06 96 GLN A C 1
ATOM 761 O O . GLN A 1 96 ? 17.792 2.701 -11.093 1.00 92.06 96 GLN A O 1
ATOM 766 N N . LEU A 1 97 ? 17.808 1.707 -13.106 1.00 88.19 97 LEU A N 1
ATOM 767 C CA . LEU A 1 97 ? 16.989 0.557 -12.694 1.00 88.19 97 LEU A CA 1
ATOM 768 C C . LEU A 1 97 ? 17.593 -0.203 -11.505 1.00 88.19 97 LEU A C 1
ATOM 770 O O . LEU A 1 97 ? 16.873 -0.635 -10.606 1.00 88.19 97 LEU A O 1
ATOM 774 N N . ARG A 1 98 ? 18.922 -0.359 -11.472 1.00 89.88 98 ARG A N 1
ATOM 775 C CA . ARG A 1 98 ? 19.614 -1.006 -10.347 1.00 89.88 98 ARG A CA 1
ATOM 776 C C . ARG A 1 98 ? 19.531 -0.183 -9.067 1.00 89.88 98 ARG A C 1
ATOM 778 O O . ARG A 1 98 ? 19.334 -0.763 -8.004 1.00 89.88 98 ARG A O 1
ATOM 785 N N . ILE A 1 99 ? 19.698 1.135 -9.161 1.00 94.56 99 ILE A N 1
ATOM 786 C CA . ILE A 1 99 ? 19.578 2.035 -8.008 1.00 94.56 99 ILE A CA 1
ATOM 787 C C . ILE A 1 99 ? 18.148 1.990 -7.462 1.00 94.56 99 ILE A C 1
ATOM 789 O O . ILE A 1 99 ? 17.974 1.825 -6.258 1.00 94.56 99 ILE A O 1
ATOM 793 N N . ASP A 1 100 ? 17.137 2.046 -8.329 1.00 93.50 100 ASP A N 1
ATOM 794 C CA . ASP A 1 100 ? 15.731 1.971 -7.918 1.00 93.50 100 ASP A CA 1
ATOM 795 C C . ASP A 1 100 ? 15.417 0.642 -7.216 1.00 93.50 100 ASP A C 1
ATOM 797 O O . ASP A 1 100 ? 14.758 0.631 -6.176 1.00 93.50 100 ASP A O 1
ATOM 801 N N . ALA A 1 101 ? 15.935 -0.479 -7.729 1.00 90.62 101 ALA A N 1
ATOM 802 C CA . ALA A 1 101 ? 15.789 -1.783 -7.083 1.00 90.62 101 ALA A CA 1
ATOM 803 C C . ALA A 1 101 ? 16.465 -1.832 -5.700 1.00 90.62 101 ALA A C 1
ATOM 805 O O . ALA A 1 101 ? 15.887 -2.355 -4.751 1.00 90.62 101 ALA A O 1
ATOM 806 N N . GLN A 1 102 ? 17.663 -1.253 -5.563 1.00 95.81 102 GLN A N 1
ATOM 807 C CA . GLN A 1 102 ? 18.363 -1.168 -4.277 1.00 95.81 102 GLN A CA 1
ATOM 808 C C . GLN A 1 102 ? 17.623 -0.290 -3.265 1.00 95.81 102 GLN A C 1
ATOM 810 O O . GLN A 1 102 ? 17.579 -0.631 -2.087 1.00 95.81 102 GLN A O 1
ATOM 815 N N . LEU A 1 103 ? 17.038 0.825 -3.709 1.00 97.12 103 LEU A N 1
ATOM 816 C CA . LEU A 1 103 ? 16.252 1.704 -2.845 1.00 97.12 103 LEU A CA 1
ATOM 817 C C . LEU A 1 103 ? 14.974 1.021 -2.357 1.00 97.12 103 LEU A C 1
ATOM 819 O O . LEU A 1 103 ? 14.658 1.137 -1.178 1.00 97.12 103 LEU A O 1
ATOM 823 N N . LYS A 1 104 ? 14.278 0.280 -3.230 1.00 95.62 104 LYS A N 1
ATOM 824 C CA . LYS A 1 104 ? 13.111 -0.522 -2.832 1.00 95.62 104 LYS A CA 1
ATOM 825 C C . LYS A 1 104 ? 13.480 -1.587 -1.802 1.00 95.62 104 LYS A C 1
ATOM 827 O O . LYS A 1 104 ? 12.851 -1.645 -0.758 1.00 95.62 104 LYS A O 1
ATOM 832 N N . GLN A 1 105 ? 14.554 -2.343 -2.042 1.00 95.75 105 GLN A N 1
ATOM 833 C CA . GLN A 1 105 ? 15.034 -3.334 -1.075 1.00 95.75 105 GLN A CA 1
ATOM 834 C C . GLN A 1 105 ? 15.375 -2.695 0.278 1.00 95.75 105 GLN A C 1
ATOM 836 O O . GLN A 1 105 ? 15.044 -3.246 1.320 1.00 95.75 105 GLN A O 1
ATOM 841 N N . ALA A 1 106 ? 16.018 -1.525 0.278 1.00 97.56 106 ALA A N 1
ATOM 842 C CA . ALA A 1 106 ? 16.339 -0.823 1.516 1.00 97.56 106 ALA A CA 1
ATOM 843 C C . ALA A 1 106 ? 15.082 -0.348 2.271 1.00 97.56 106 ALA A C 1
ATOM 845 O O . ALA A 1 106 ? 15.088 -0.332 3.499 1.00 97.56 106 ALA A O 1
ATOM 846 N N . ASP A 1 107 ? 14.021 0.044 1.562 1.00 98.00 107 ASP A N 1
ATOM 847 C CA . ASP A 1 107 ? 12.733 0.415 2.162 1.00 98.00 107 ASP A CA 1
ATOM 848 C C . ASP A 1 107 ? 12.028 -0.797 2.797 1.00 98.00 107 ASP A C 1
ATOM 850 O O . ASP A 1 107 ? 11.562 -0.714 3.939 1.00 98.00 107 ASP A O 1
ATOM 854 N N . ASP A 1 108 ? 12.044 -1.944 2.110 1.00 97.31 108 ASP A N 1
ATOM 855 C CA . ASP A 1 108 ? 11.551 -3.220 2.642 1.00 97.31 108 ASP A CA 1
ATOM 856 C C . ASP A 1 108 ? 12.335 -3.618 3.907 1.00 97.31 108 ASP A C 1
ATOM 858 O O . ASP A 1 108 ? 11.745 -3.869 4.960 1.00 97.31 108 ASP A O 1
ATOM 862 N N . ASP A 1 109 ? 13.671 -3.554 3.857 1.00 98.06 109 ASP A N 1
ATOM 863 C CA . ASP A 1 109 ? 14.545 -3.850 4.998 1.00 98.06 109 ASP A CA 1
ATOM 864 C C . ASP A 1 109 ? 14.258 -2.918 6.198 1.00 98.06 109 ASP A C 1
ATOM 866 O O . ASP A 1 109 ? 14.249 -3.345 7.358 1.00 98.06 109 ASP A O 1
ATOM 870 N N . ILE A 1 110 ? 14.012 -1.625 5.951 1.00 98.12 110 ILE A N 1
ATOM 871 C CA . ILE A 1 110 ? 13.643 -0.656 6.997 1.00 98.12 110 ILE A CA 1
ATOM 872 C C . ILE A 1 110 ? 12.276 -1.000 7.595 1.00 98.12 110 ILE A C 1
ATOM 874 O O . ILE A 1 110 ? 12.103 -0.917 8.817 1.00 98.12 110 ILE A O 1
ATOM 878 N N . THR A 1 111 ? 11.315 -1.394 6.763 1.00 98.12 111 THR A N 1
ATOM 879 C CA . THR A 1 111 ? 9.978 -1.805 7.204 1.00 98.12 111 THR A CA 1
ATOM 880 C C . THR A 1 111 ? 10.054 -3.028 8.119 1.00 98.12 111 THR A C 1
ATOM 882 O O . THR A 1 111 ? 9.470 -3.013 9.211 1.00 98.12 111 THR A O 1
ATOM 885 N N . ASP A 1 112 ? 10.870 -4.017 7.759 1.00 98.00 112 ASP A N 1
ATOM 886 C CA . ASP A 1 112 ? 11.135 -5.201 8.579 1.00 98.00 112 ASP A CA 1
ATOM 887 C C . ASP A 1 112 ? 11.775 -4.837 9.926 1.00 98.00 112 ASP A C 1
ATOM 889 O O . ASP A 1 112 ? 11.368 -5.336 10.982 1.00 98.00 112 ASP A O 1
ATOM 893 N N . ILE A 1 113 ? 12.751 -3.921 9.934 1.00 98.12 113 ILE A N 1
ATOM 894 C CA . ILE A 1 113 ? 13.368 -3.426 11.175 1.00 98.12 113 ILE A CA 1
ATOM 895 C C . ILE A 1 113 ? 12.318 -2.754 12.069 1.00 98.12 113 ILE A C 1
ATOM 897 O O . ILE A 1 113 ? 12.299 -2.982 13.283 1.00 98.12 113 ILE A O 1
ATOM 901 N N . ILE A 1 114 ? 11.426 -1.940 11.497 1.00 97.75 114 ILE A N 1
ATOM 902 C CA . ILE A 1 114 ? 10.348 -1.285 12.248 1.00 97.75 114 ILE A CA 1
ATOM 903 C C . ILE A 1 114 ? 9.431 -2.331 12.893 1.00 97.75 114 ILE A C 1
ATOM 905 O O . ILE A 1 114 ? 9.054 -2.178 14.062 1.00 97.75 114 ILE A O 1
ATOM 909 N N . GLU A 1 115 ? 9.072 -3.392 12.173 1.00 97.31 115 GLU A N 1
ATOM 910 C CA . GLU A 1 115 ? 8.235 -4.462 12.713 1.00 97.31 115 GLU A CA 1
ATOM 911 C C . GLU A 1 115 ? 8.938 -5.232 13.842 1.00 97.31 115 GLU A C 1
ATOM 913 O O . GLU A 1 115 ? 8.356 -5.424 14.917 1.00 97.31 115 GLU A O 1
ATOM 918 N N . GLN A 1 116 ? 10.219 -5.567 13.670 1.00 97.50 116 GLN A N 1
ATOM 919 C CA . GLN A 1 116 ? 11.029 -6.202 14.714 1.00 97.50 116 GLN A CA 1
ATOM 920 C C . GLN A 1 116 ? 11.116 -5.335 15.981 1.00 97.50 116 GLN A C 1
ATOM 922 O O . GLN A 1 116 ? 10.958 -5.834 17.099 1.00 97.50 116 GLN A O 1
ATOM 927 N N . VAL A 1 117 ? 11.303 -4.018 15.835 1.00 97.50 117 VAL A N 1
ATOM 928 C CA . VAL A 1 117 ? 11.321 -3.077 16.967 1.00 97.50 117 VAL A CA 1
ATOM 929 C C . VAL A 1 117 ? 9.971 -3.047 17.686 1.00 97.50 117 VAL A C 1
ATOM 931 O O . VAL A 1 117 ? 9.934 -3.088 18.921 1.00 97.50 117 VAL A O 1
ATOM 934 N N . LYS A 1 118 ? 8.855 -3.022 16.947 1.00 96.19 118 LYS A N 1
ATOM 935 C CA . LYS A 1 118 ? 7.503 -3.084 17.531 1.00 96.19 118 LYS A CA 1
ATOM 936 C C . LYS A 1 118 ? 7.293 -4.382 18.311 1.00 96.19 118 LYS A C 1
ATOM 938 O O . LYS A 1 118 ? 6.716 -4.355 19.401 1.00 96.19 118 LYS A O 1
ATOM 943 N N . GLU A 1 119 ? 7.789 -5.508 17.809 1.00 96.19 119 GLU A N 1
ATOM 944 C CA . GLU A 1 119 ? 7.688 -6.795 18.501 1.00 96.19 119 GLU A CA 1
ATOM 945 C C . GLU A 1 119 ? 8.488 -6.834 19.807 1.00 96.19 119 GLU A C 1
ATOM 947 O O . GLU A 1 119 ? 7.981 -7.250 20.858 1.00 96.19 119 GLU A O 1
ATOM 952 N N . LEU A 1 120 ? 9.714 -6.309 19.786 1.00 96.19 120 LEU A N 1
ATOM 953 C CA . LEU A 1 120 ? 10.533 -6.172 20.987 1.00 96.19 120 LEU A CA 1
ATOM 954 C C . LEU A 1 120 ? 9.859 -5.272 22.031 1.00 96.19 120 LEU A C 1
ATOM 956 O O . LEU A 1 120 ? 9.833 -5.617 23.217 1.00 96.19 120 LEU A O 1
ATOM 960 N N . GLN A 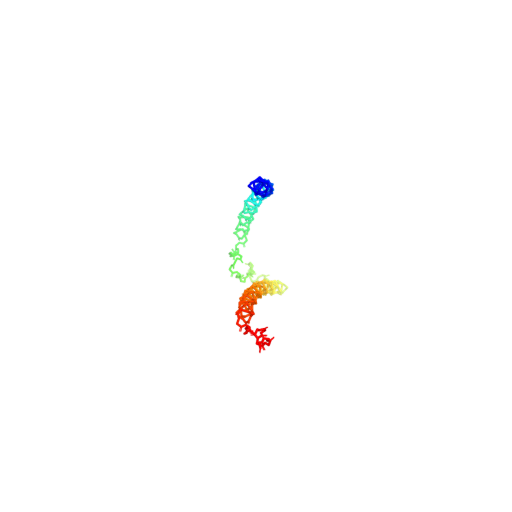1 121 ? 9.256 -4.156 21.611 1.00 95.19 121 GLN A N 1
ATOM 961 C CA . GLN A 1 121 ? 8.499 -3.271 22.501 1.00 95.19 121 GLN A CA 1
ATOM 962 C C . GLN A 1 121 ? 7.288 -3.977 23.127 1.00 95.19 121 GLN A C 1
ATOM 964 O O . GLN A 1 121 ? 7.091 -3.890 24.345 1.00 95.19 121 GLN A O 1
ATOM 969 N N . ARG A 1 122 ? 6.501 -4.720 22.334 1.00 94.69 122 ARG A N 1
ATOM 970 C CA . ARG A 1 122 ? 5.372 -5.529 22.832 1.00 94.69 122 ARG A CA 1
ATOM 971 C C . ARG A 1 122 ? 5.833 -6.549 23.872 1.00 94.69 122 ARG A C 1
ATOM 973 O O . ARG A 1 122 ? 5.246 -6.645 24.956 1.00 94.69 122 ARG A O 1
ATOM 980 N N . THR A 1 123 ? 6.930 -7.247 23.595 1.00 95.00 123 THR A N 1
ATOM 981 C CA . THR A 1 123 ? 7.517 -8.234 24.509 1.00 95.00 123 THR A CA 1
ATOM 982 C C . THR A 1 123 ? 8.007 -7.591 25.809 1.00 95.00 123 THR A C 1
ATOM 984 O O . THR A 1 123 ? 7.692 -8.082 26.900 1.00 95.00 123 THR A O 1
ATOM 987 N N . ALA A 1 124 ? 8.717 -6.462 25.723 1.00 93.31 124 ALA A N 1
ATOM 988 C CA . ALA A 1 124 ? 9.206 -5.718 26.881 1.00 93.31 124 ALA A CA 1
ATOM 989 C C . ALA A 1 124 ? 8.055 -5.228 27.775 1.00 93.31 124 ALA A C 1
ATOM 991 O O . ALA A 1 124 ? 8.092 -5.421 28.995 1.00 93.31 124 ALA A O 1
ATOM 992 N N . MET A 1 125 ? 6.991 -4.674 27.182 1.00 92.31 125 MET A N 1
ATOM 993 C CA . MET A 1 125 ? 5.778 -4.284 27.911 1.00 92.31 125 MET A CA 1
ATOM 994 C C . MET A 1 125 ? 5.118 -5.487 28.596 1.00 92.31 125 MET A C 1
ATOM 996 O O . MET A 1 125 ? 4.776 -5.421 29.781 1.00 92.31 125 MET A O 1
ATOM 1000 N N . GLY A 1 126 ? 5.001 -6.619 27.898 1.00 91.38 126 GLY A N 1
ATOM 1001 C CA . GLY A 1 126 ? 4.458 -7.853 28.463 1.00 91.38 126 GLY A CA 1
ATOM 1002 C C . GLY A 1 126 ? 5.282 -8.397 29.638 1.00 91.38 126 GLY A C 1
ATOM 1003 O O . GLY A 1 126 ? 4.721 -8.901 30.619 1.00 91.38 126 GLY A O 1
ATOM 1004 N N . LEU A 1 127 ? 6.612 -8.284 29.581 1.00 92.56 127 LEU A N 1
ATOM 1005 C CA . LEU A 1 127 ? 7.504 -8.665 30.678 1.00 92.56 127 LEU A CA 1
ATOM 1006 C C . LEU A 1 127 ? 7.356 -7.712 31.874 1.00 92.56 127 LEU A C 1
ATOM 1008 O O . LEU A 1 127 ? 7.234 -8.165 33.016 1.00 92.56 127 LEU A O 1
ATOM 1012 N N . MET A 1 128 ? 7.288 -6.403 31.613 1.00 89.19 128 MET A N 1
ATOM 1013 C CA . MET A 1 128 ? 7.087 -5.374 32.634 1.00 89.19 128 MET A CA 1
ATOM 1014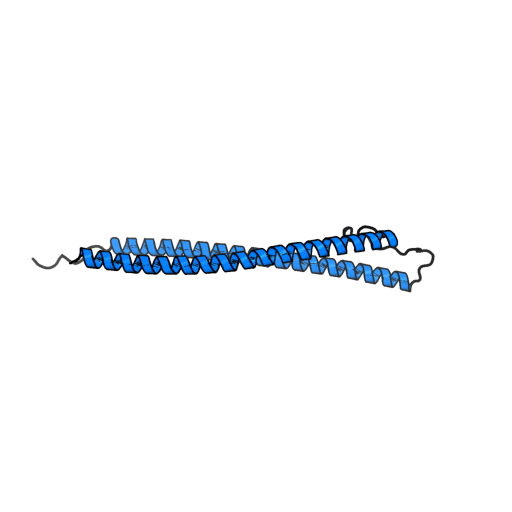 C C . MET A 1 128 ? 5.754 -5.568 33.370 1.00 89.19 128 MET A C 1
ATOM 1016 O O . MET A 1 128 ? 5.715 -5.523 34.602 1.00 89.19 128 MET A O 1
ATOM 1020 N N . MET A 1 129 ? 4.667 -5.876 32.653 1.00 89.25 129 MET A N 1
ATOM 1021 C CA . MET A 1 129 ? 3.375 -6.199 33.269 1.00 89.25 129 MET A CA 1
ATOM 1022 C C . MET A 1 129 ? 3.458 -7.433 34.177 1.00 89.25 129 MET A C 1
ATOM 1024 O O . MET A 1 129 ? 2.931 -7.414 35.295 1.00 89.25 129 MET A O 1
ATOM 1028 N N . ARG A 1 130 ? 4.141 -8.498 33.732 1.00 89.94 130 ARG A N 1
ATOM 1029 C CA . ARG A 1 130 ? 4.346 -9.724 34.523 1.00 89.94 130 ARG A CA 1
ATOM 1030 C C . ARG A 1 130 ? 5.156 -9.456 35.792 1.00 89.94 130 ARG A C 1
ATOM 1032 O O . ARG A 1 130 ? 4.757 -9.899 36.871 1.00 89.94 130 ARG A O 1
ATOM 1039 N N . LEU A 1 131 ? 6.240 -8.689 35.690 1.00 89.19 131 LEU A N 1
ATOM 1040 C CA . LEU A 1 131 ? 7.044 -8.259 36.839 1.00 89.19 131 LEU A CA 1
ATOM 1041 C C . LEU A 1 131 ? 6.223 -7.412 37.817 1.00 89.19 131 LEU A C 1
ATOM 1043 O O . LEU A 1 131 ? 6.272 -7.644 39.023 1.00 89.19 131 LEU A O 1
ATOM 1047 N N . ASN A 1 132 ? 5.406 -6.486 37.313 1.00 89.38 132 ASN A N 1
ATOM 1048 C CA . ASN A 1 132 ? 4.568 -5.634 38.152 1.00 89.38 132 ASN A CA 1
ATOM 1049 C C . ASN A 1 132 ? 3.473 -6.433 38.891 1.00 89.38 132 ASN A C 1
ATOM 1051 O O . ASN A 1 132 ? 3.193 -6.176 40.063 1.00 89.38 132 ASN A O 1
ATOM 1055 N N . ARG A 1 133 ? 2.873 -7.450 38.252 1.00 88.31 133 ARG A N 1
ATOM 1056 C CA . ARG A 1 133 ? 1.962 -8.390 38.938 1.00 88.31 133 ARG A CA 1
ATOM 1057 C C . ARG A 1 133 ? 2.688 -9.191 40.019 1.00 88.31 133 ARG A C 1
ATOM 1059 O O . ARG A 1 133 ? 2.194 -9.270 41.140 1.00 88.31 133 ARG A O 1
ATOM 1066 N N . ARG A 1 134 ? 3.874 -9.731 39.713 1.00 88.81 134 ARG A N 1
ATOM 1067 C CA . ARG A 1 134 ? 4.688 -10.498 40.671 1.00 88.81 134 ARG A CA 1
ATOM 1068 C C . ARG A 1 134 ? 5.081 -9.655 41.889 1.00 88.81 134 ARG A C 1
ATOM 1070 O O . ARG A 1 134 ? 4.939 -10.113 43.017 1.00 88.81 134 ARG A O 1
ATOM 1077 N N . ASN A 1 135 ? 5.503 -8.410 41.673 1.00 88.44 135 ASN A N 1
ATOM 1078 C CA . ASN A 1 135 ? 5.853 -7.484 42.751 1.00 88.44 135 ASN A CA 1
ATOM 1079 C C . ASN A 1 135 ? 4.644 -7.111 43.617 1.00 88.44 135 ASN A C 1
ATOM 1081 O O . ASN A 1 135 ? 4.785 -7.015 44.833 1.00 88.44 135 ASN A O 1
ATOM 1085 N N . ARG A 1 136 ? 3.454 -6.938 43.024 1.00 83.94 136 ARG A N 1
ATOM 1086 C CA . ARG A 1 136 ? 2.214 -6.725 43.790 1.00 83.94 136 ARG A CA 1
ATOM 1087 C C . ARG A 1 136 ? 1.855 -7.924 44.663 1.00 83.94 136 ARG A C 1
ATOM 1089 O O . ARG A 1 136 ? 1.579 -7.734 45.842 1.00 83.94 136 ARG A O 1
ATOM 1096 N N . LEU A 1 137 ? 1.914 -9.137 44.112 1.00 86.44 137 LEU A N 1
ATOM 1097 C CA . LEU A 1 137 ? 1.675 -10.371 44.869 1.00 86.44 137 LEU A CA 1
ATOM 1098 C C . LEU A 1 137 ? 2.663 -10.514 46.031 1.00 86.44 137 LEU A C 1
ATOM 1100 O O . LEU A 1 137 ? 2.244 -10.786 47.151 1.00 86.44 137 LEU A O 1
ATOM 1104 N N . ARG A 1 138 ? 3.955 -10.249 45.791 1.00 84.94 138 ARG A N 1
ATOM 1105 C CA . ARG A 1 138 ? 4.986 -10.271 46.836 1.00 84.94 138 ARG A CA 1
ATOM 1106 C C . ARG A 1 138 ? 4.678 -9.287 47.969 1.00 84.94 138 ARG A C 1
ATOM 1108 O O . ARG A 1 138 ? 4.657 -9.697 49.119 1.00 84.94 138 ARG A O 1
ATOM 1115 N N . ARG A 1 139 ? 4.344 -8.030 47.648 1.00 81.19 139 ARG A N 1
ATOM 1116 C CA . ARG A 1 139 ? 3.946 -7.036 48.663 1.00 81.19 139 ARG A CA 1
ATOM 1117 C C . ARG A 1 139 ? 2.698 -7.463 49.438 1.00 81.19 139 ARG A C 1
ATOM 1119 O O . ARG A 1 139 ? 2.642 -7.259 50.640 1.00 81.19 139 ARG A O 1
ATOM 1126 N N . SER A 1 140 ? 1.705 -8.052 48.769 1.00 78.00 140 SER A N 1
ATOM 1127 C CA . SER A 1 140 ? 0.492 -8.545 49.433 1.00 78.00 140 SER A CA 1
ATOM 1128 C C . SER A 1 140 ? 0.787 -9.687 50.407 1.00 78.00 140 SER A C 1
ATOM 1130 O O . SER A 1 140 ? 0.168 -9.749 51.464 1.00 78.00 140 SER A O 1
ATOM 1132 N N . LEU A 1 141 ? 1.715 -10.582 50.058 1.00 77.88 141 LEU A N 1
ATOM 1133 C CA . LEU A 1 141 ? 2.175 -11.651 50.943 1.00 77.88 141 LEU A CA 1
ATOM 1134 C C . LEU A 1 141 ? 2.953 -11.075 52.134 1.00 77.88 141 LEU A C 1
ATOM 1136 O O . LEU A 1 141 ? 2.654 -11.443 53.263 1.00 77.88 141 LEU A O 1
ATOM 1140 N N . ASP A 1 142 ? 3.866 -10.124 51.910 1.00 74.69 142 ASP A N 1
ATOM 1141 C CA . ASP A 1 142 ? 4.637 -9.475 52.984 1.00 74.69 142 ASP A CA 1
ATOM 1142 C C . ASP A 1 142 ? 3.732 -8.727 53.989 1.00 74.69 142 ASP A C 1
ATOM 1144 O O . ASP A 1 142 ? 3.971 -8.777 55.193 1.00 74.69 142 ASP A O 1
ATOM 1148 N N . VAL A 1 143 ? 2.654 -8.081 53.522 1.00 65.88 143 VAL A N 1
ATOM 1149 C CA . VAL A 1 143 ? 1.654 -7.424 54.391 1.00 65.88 143 VAL A CA 1
ATOM 1150 C C . VAL A 1 143 ? 0.849 -8.445 55.204 1.00 65.88 143 VAL A C 1
ATOM 1152 O O . VAL A 1 143 ? 0.540 -8.192 56.364 1.00 65.88 143 VAL A O 1
ATOM 1155 N N . ASN A 1 144 ? 0.537 -9.609 54.626 1.00 59.47 144 ASN A N 1
ATOM 1156 C CA . ASN A 1 144 ? -0.225 -10.663 55.304 1.00 59.47 144 ASN A CA 1
ATOM 1157 C C . ASN A 1 144 ? 0.616 -11.456 56.328 1.00 59.47 144 ASN A C 1
ATOM 1159 O O . ASN A 1 144 ? 0.058 -12.124 57.192 1.00 59.47 144 ASN A O 1
ATOM 1163 N N . TRP A 1 145 ? 1.949 -11.378 56.235 1.00 55.72 145 TRP A N 1
ATOM 1164 C CA . TRP A 1 145 ? 2.905 -12.007 57.154 1.00 55.72 145 TRP A CA 1
ATOM 1165 C C . TRP A 1 145 ? 3.516 -11.037 58.176 1.00 55.72 145 TRP A C 1
ATOM 1167 O O . TRP A 1 145 ? 4.390 -11.452 58.940 1.00 55.72 145 TRP A O 1
ATOM 1177 N N . MET A 1 146 ? 3.074 -9.771 58.241 1.00 46.56 146 MET A N 1
ATOM 1178 C CA . MET A 1 146 ? 3.456 -8.902 59.358 1.00 46.56 146 MET A CA 1
ATOM 1179 C C . MET A 1 146 ? 3.046 -9.588 60.673 1.00 46.56 146 MET A C 1
ATOM 1181 O O . MET A 1 146 ? 1.858 -9.858 60.863 1.00 46.56 146 MET A O 1
ATOM 1185 N N . PRO A 1 147 ? 3.992 -9.906 61.580 1.00 50.84 147 PRO A N 1
ATOM 1186 C CA . PRO A 1 147 ? 3.641 -10.530 62.842 1.00 50.84 147 PRO A CA 1
ATOM 1187 C C . PRO A 1 147 ? 2.713 -9.589 63.607 1.00 50.84 147 PRO A C 1
ATOM 1189 O O . PRO A 1 147 ? 2.938 -8.377 63.614 1.00 50.84 147 PRO A O 1
ATOM 1192 N N . CYS A 1 148 ? 1.702 -10.147 64.276 1.00 51.50 148 CYS A N 1
ATOM 1193 C CA . CYS A 1 148 ? 0.869 -9.476 65.274 1.00 51.50 148 CYS A CA 1
ATOM 1194 C C . CYS A 1 148 ? 1.714 -8.997 66.478 1.00 51.50 148 CYS A C 1
ATOM 1196 O O . CYS A 1 148 ? 1.482 -9.400 67.613 1.00 51.50 148 CYS A O 1
ATOM 1198 N N . ASN A 1 149 ? 2.711 -8.140 66.265 1.00 50.72 149 ASN A N 1
ATOM 1199 C CA . ASN A 1 149 ? 3.491 -7.493 67.311 1.00 50.72 149 ASN A CA 1
ATOM 1200 C C . ASN A 1 149 ? 2.716 -6.264 67.791 1.00 50.72 149 ASN A C 1
ATOM 1202 O O . ASN A 1 149 ? 3.030 -5.129 67.447 1.00 50.72 149 ASN A O 1
ATOM 1206 N N . GLY A 1 150 ? 1.652 -6.514 68.553 1.00 50.34 150 GLY A N 1
ATOM 1207 C CA . GLY A 1 150 ? 0.823 -5.455 69.132 1.00 50.34 150 GLY A CA 1
ATOM 1208 C C . GLY A 1 150 ? 0.004 -5.837 70.365 1.00 50.34 150 GLY A C 1
ATOM 1209 O O . GLY A 1 150 ? -0.613 -4.958 70.953 1.00 50.34 150 GLY A O 1
ATOM 1210 N N . LEU A 1 151 ? 0.001 -7.101 70.807 1.00 44.44 151 LEU A N 1
ATOM 1211 C CA . LEU A 1 151 ? -0.760 -7.532 71.992 1.00 44.44 151 LEU A CA 1
ATOM 1212 C C . LEU A 1 151 ? 0.111 -8.283 73.008 1.00 44.44 151 LEU A C 1
ATOM 1214 O O . LEU A 1 151 ? -0.247 -9.346 73.500 1.00 44.44 151 LEU A O 1
ATOM 1218 N N . MET A 1 152 ? 1.259 -7.702 73.353 1.00 45.00 152 MET A N 1
ATOM 1219 C CA . MET A 1 152 ? 2.026 -8.095 74.537 1.00 45.00 152 MET A CA 1
ATOM 1220 C C . MET A 1 152 ? 2.468 -6.832 75.284 1.00 45.00 152 MET A C 1
ATOM 1222 O O . MET A 1 152 ? 3.621 -6.426 75.239 1.00 45.00 152 MET A O 1
ATOM 1226 N N . ASN A 1 153 ? 1.499 -6.144 75.892 1.00 48.25 153 ASN A N 1
ATOM 1227 C CA . ASN A 1 153 ? 1.718 -5.298 77.068 1.00 48.25 153 ASN A CA 1
ATOM 1228 C C . ASN A 1 153 ? 0.369 -4.866 77.652 1.00 48.25 153 ASN A C 1
ATOM 1230 O O . ASN A 1 153 ? -0.213 -3.875 77.211 1.00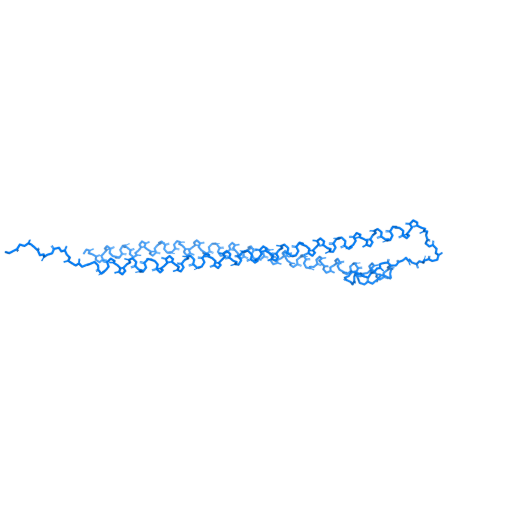 48.25 153 ASN A O 1
ATOM 1234 N N . LYS A 1 154 ? -0.119 -5.657 78.614 1.00 43.16 154 LYS A N 1
ATOM 1235 C CA . LYS A 1 154 ? -0.926 -5.284 79.792 1.00 43.16 154 LYS A CA 1
ATOM 1236 C C . LYS A 1 154 ? -1.546 -6.555 80.381 1.00 43.16 154 LYS A C 1
ATOM 1238 O O . LYS A 1 154 ? -2.615 -6.978 79.952 1.00 43.16 154 LYS A O 1
ATOM 1243 N N . ALA A 1 155 ? -0.851 -7.135 81.350 1.00 39.53 155 ALA A N 1
ATOM 1244 C CA . ALA A 1 155 ? -1.414 -7.856 82.487 1.00 39.53 155 ALA A CA 1
ATOM 1245 C C . ALA A 1 155 ? -0.389 -7.758 83.618 1.00 39.53 155 ALA A C 1
ATOM 1247 O O . ALA A 1 155 ? 0.802 -8.010 83.323 1.00 39.53 155 ALA A O 1
#